Protein AF-A0A928H3E6-F1 (afdb_monomer_lite)

Foldseek 3Di:
DVPLVVVLVVLVVVAPDEEEFEQVPPVNCGRLNVLLVCLVVPGAEYEDDYDPDDPVRSLVVLLSSLVSNVVSVHQYHYPPCPPSCV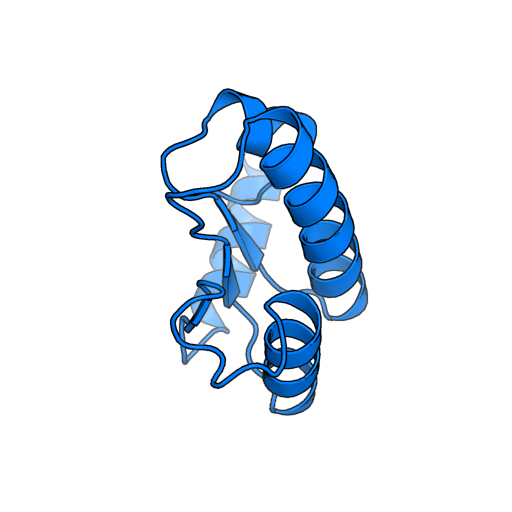VNVHPD

pLDDT: mean 96.78, std 4.01, range [62.34, 98.75]

Sequence (92 aa):
MGELKKQRLAKLRQADLYVVITEEFTAGRGTLRVLEEAADAGIRIAQLREKHLSGRELFRRAEEFRKICDRYGMLMIMNDHLDIALMCGADG

Radius of gyration: 12.65 Å; chains: 1; bounding box: 25×28×33 Å

Structure (mmCIF, N/CA/C/O backbone):
data_AF-A0A928H3E6-F1
#
_entry.id   AF-A0A928H3E6-F1
#
loop_
_atom_site.group_PDB
_atom_site.id
_atom_site.type_symbol
_atom_site.label_atom_id
_atom_site.label_alt_id
_atom_site.label_comp_id
_atom_site.label_asym_id
_atom_site.label_entity_id
_atom_site.label_seq_id
_atom_site.pdbx_PDB_ins_code
_atom_site.Cartn_x
_atom_site.Cartn_y
_atom_site.Cartn_z
_atom_site.occupancy
_atom_site.B_iso_or_equiv
_atom_site.auth_seq_id
_atom_site.auth_comp_id
_atom_site.auth_asym_id
_atom_site.auth_atom_id
_atom_site.pdbx_PDB_model_num
ATOM 1 N N . MET A 1 1 ? -3.111 14.023 15.579 1.00 62.34 1 MET A N 1
ATOM 2 C CA . MET A 1 1 ? -2.195 12.856 15.531 1.00 62.34 1 MET A CA 1
ATOM 3 C C . MET A 1 1 ? -2.710 11.647 16.320 1.00 62.34 1 MET A C 1
ATOM 5 O O . MET A 1 1 ? -2.657 10.544 15.793 1.00 62.34 1 MET A O 1
ATOM 9 N N . GLY A 1 2 ? -3.239 11.822 17.541 1.00 90.00 2 GLY A N 1
ATOM 10 C CA . GLY A 1 2 ? -3.705 10.696 18.370 1.00 90.00 2 GLY A CA 1
ATOM 11 C C . GLY A 1 2 ? -4.853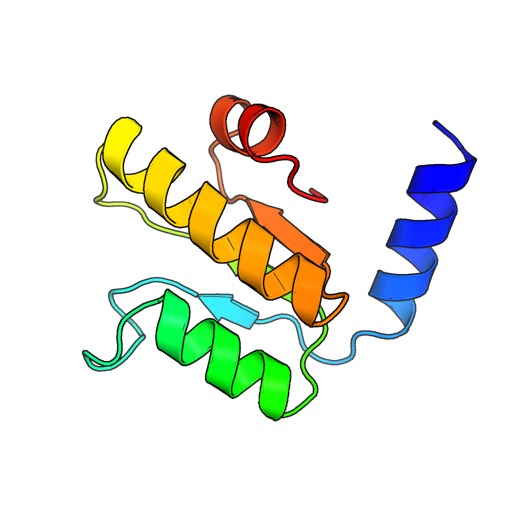 9.871 17.772 1.00 90.00 2 GLY A C 1
ATOM 12 O O . GLY A 1 2 ? -4.805 8.648 17.835 1.00 90.00 2 GLY A O 1
ATOM 13 N N . GLU A 1 3 ? -5.846 10.514 17.153 1.00 93.88 3 GLU A N 1
ATOM 14 C CA . GLU A 1 3 ? -7.048 9.816 16.670 1.00 93.88 3 GLU A CA 1
ATOM 15 C C . GLU A 1 3 ? -6.790 8.961 15.422 1.00 93.88 3 GLU A C 1
ATOM 17 O O . GLU A 1 3 ? -7.096 7.773 15.412 1.00 93.88 3 GLU A O 1
ATOM 22 N N . LEU A 1 4 ? -6.105 9.514 14.416 1.00 92.94 4 LEU A N 1
ATOM 23 C CA . LEU A 1 4 ? -5.701 8.76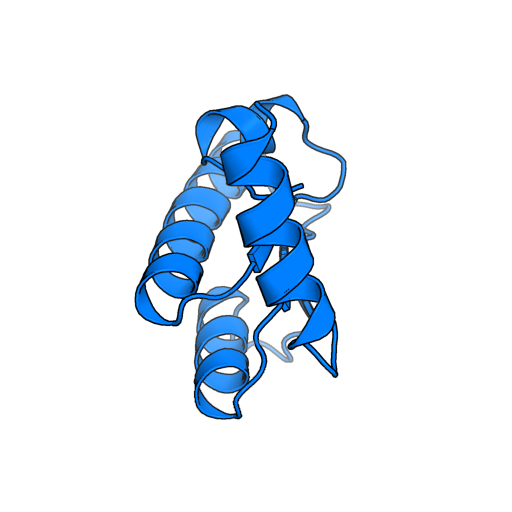2 13.222 1.00 92.94 4 LEU A CA 1
ATOM 24 C C . LEU A 1 4 ? -4.841 7.539 13.583 1.00 92.94 4 LEU A C 1
ATOM 26 O O . LEU A 1 4 ? -5.044 6.448 13.056 1.00 92.94 4 LEU A O 1
ATOM 30 N N . LYS A 1 5 ? -3.913 7.697 14.537 1.00 94.25 5 LYS A N 1
ATOM 31 C CA . LYS A 1 5 ? -3.098 6.586 15.040 1.00 94.25 5 LYS A CA 1
ATOM 32 C C . LYS A 1 5 ? -3.963 5.496 15.680 1.00 94.25 5 LYS A C 1
ATOM 34 O O . LYS A 1 5 ? -3.734 4.321 15.412 1.00 94.25 5 LYS A O 1
ATOM 39 N N . LYS A 1 6 ? -4.958 5.857 16.500 1.00 96.38 6 LYS A N 1
ATOM 40 C CA . LYS A 1 6 ? -5.895 4.887 17.096 1.00 96.38 6 LYS A CA 1
ATOM 41 C C . LYS A 1 6 ? -6.698 4.149 16.027 1.00 96.38 6 LYS A C 1
ATOM 43 O O . LYS A 1 6 ? -6.806 2.931 16.110 1.00 96.38 6 LYS A O 1
ATOM 48 N N . GLN A 1 7 ? -7.198 4.859 15.015 1.00 95.19 7 GLN A N 1
ATOM 49 C CA . GLN A 1 7 ? -7.944 4.263 13.904 1.00 95.19 7 GLN A CA 1
ATOM 50 C C . GLN A 1 7 ? -7.090 3.255 13.125 1.00 95.19 7 GLN A C 1
ATOM 52 O O . GLN A 1 7 ? -7.519 2.124 12.903 1.00 95.19 7 GLN A O 1
ATOM 57 N N . ARG A 1 8 ? -5.850 3.621 12.775 1.00 95.94 8 ARG A N 1
ATOM 58 C CA . ARG A 1 8 ? -4.909 2.712 12.101 1.00 95.94 8 ARG A CA 1
ATOM 59 C C . ARG A 1 8 ? -4.564 1.496 12.960 1.00 95.94 8 ARG A C 1
ATOM 61 O O . ARG A 1 8 ? -4.583 0.379 12.460 1.00 95.94 8 ARG A O 1
ATOM 68 N N . LEU A 1 9 ? -4.320 1.687 14.258 1.00 96.12 9 LEU A N 1
ATOM 69 C CA . LEU A 1 9 ? -4.068 0.579 15.186 1.00 96.12 9 LEU A CA 1
ATOM 70 C C . LEU A 1 9 ? -5.281 -0.346 15.343 1.00 96.12 9 LEU A C 1
ATOM 72 O O . LEU A 1 9 ? -5.103 -1.552 15.481 1.00 96.12 9 LEU A O 1
ATOM 76 N N . ALA A 1 10 ? -6.502 0.192 15.320 1.00 96.06 10 ALA A N 1
ATOM 77 C CA . ALA A 1 10 ? -7.715 -0.617 15.354 1.00 96.06 10 ALA A CA 1
ATOM 78 C C . ALA A 1 10 ? -7.837 -1.486 14.094 1.00 96.06 10 ALA A C 1
ATOM 80 O O . ALA A 1 10 ? -8.052 -2.687 14.221 1.00 96.06 10 ALA A O 1
ATOM 81 N N . LYS A 1 11 ? -7.605 -0.913 12.903 1.00 95.62 11 LYS A N 1
ATOM 82 C CA . LYS A 1 11 ? -7.564 -1.672 11.642 1.00 95.62 11 LYS A CA 1
ATOM 83 C C . LYS A 1 11 ? -6.467 -2.737 11.642 1.00 95.62 11 LYS A C 1
ATOM 85 O O . LYS A 1 11 ? -6.718 -3.865 11.246 1.00 95.62 11 LYS A O 1
ATOM 90 N N . LEU A 1 12 ? -5.273 -2.398 12.131 1.00 96.75 12 LEU A N 1
ATOM 91 C CA . LEU A 1 12 ? -4.153 -3.337 12.209 1.00 96.75 12 LEU A CA 1
ATOM 92 C C . LEU A 1 12 ? -4.482 -4.532 13.111 1.00 96.75 12 LEU A C 1
ATOM 94 O O . LEU A 1 12 ? -4.180 -5.660 12.758 1.00 96.75 12 LEU A O 1
ATOM 98 N N . ARG A 1 13 ? -5.141 -4.298 14.252 1.00 96.00 13 ARG A N 1
ATOM 99 C CA . ARG A 1 13 ? -5.587 -5.367 15.164 1.00 96.00 13 ARG A CA 1
ATOM 100 C C . ARG A 1 13 ? -6.673 -6.271 14.578 1.00 96.00 13 ARG A C 1
ATOM 102 O O . ARG A 1 13 ? -6.888 -7.345 15.118 1.00 96.00 13 ARG A O 1
ATOM 109 N N . GLN A 1 14 ? -7.377 -5.815 13.545 1.00 92.94 14 GLN A N 1
ATOM 110 C CA . GLN A 1 14 ? -8.392 -6.589 12.823 1.00 92.94 14 GLN A CA 1
ATOM 111 C C . GLN A 1 14 ? -7.817 -7.313 11.600 1.00 92.94 14 GLN A C 1
ATOM 113 O O . GLN A 1 14 ? -8.551 -8.026 10.924 1.00 92.94 14 GLN A O 1
ATOM 118 N N . ALA A 1 15 ? -6.546 -7.087 11.262 1.00 94.94 15 ALA A N 1
ATOM 119 C CA . ALA A 1 15 ? -5.905 -7.741 10.138 1.00 94.94 15 ALA A CA 1
ATOM 120 C C . ALA A 1 15 ? -5.151 -8.985 10.618 1.00 94.94 15 ALA A C 1
ATOM 122 O O . ALA A 1 15 ? -4.232 -8.883 11.427 1.00 94.94 15 ALA A O 1
ATOM 123 N N . ASP A 1 16 ? -5.512 -10.143 10.072 1.00 95.44 16 ASP A N 1
ATOM 124 C CA . ASP A 1 16 ? -4.891 -11.422 10.437 1.00 95.44 16 ASP A CA 1
ATOM 125 C C . ASP A 1 16 ? -3.718 -11.801 9.521 1.00 95.44 16 ASP A C 1
ATOM 127 O O . ASP A 1 16 ? -2.808 -12.523 9.924 1.00 95.44 16 ASP A O 1
ATOM 131 N N . LEU A 1 17 ? -3.723 -11.300 8.281 1.00 97.75 17 LEU A N 1
ATOM 132 C CA . LEU A 1 17 ? -2.704 -11.584 7.275 1.00 97.75 17 LEU A CA 1
ATOM 133 C C . LEU A 1 17 ? -2.181 -10.292 6.653 1.00 97.75 17 LEU A C 1
ATOM 135 O O . LEU A 1 17 ? -2.951 -9.491 6.122 1.00 97.75 17 LEU A O 1
ATOM 139 N N . TYR A 1 18 ? -0.858 -10.129 6.684 1.00 98.12 18 TYR A N 1
ATOM 140 C CA . TYR A 1 18 ? -0.159 -9.023 6.046 1.00 98.12 18 TYR A CA 1
ATOM 141 C C . TYR A 1 18 ? 0.519 -9.476 4.756 1.00 98.12 18 TYR A C 1
ATOM 143 O O . TYR A 1 18 ? 1.516 -10.195 4.779 1.00 98.12 18 TYR A O 1
ATOM 151 N N . VAL A 1 19 ? -0.033 -9.036 3.624 1.00 98.12 19 VAL A N 1
ATOM 152 C CA . VAL A 1 19 ? 0.491 -9.376 2.301 1.00 98.12 19 VAL A CA 1
ATOM 153 C C . VAL A 1 19 ? 1.468 -8.319 1.803 1.00 98.12 19 VAL A C 1
ATOM 155 O O . VAL A 1 19 ? 1.177 -7.125 1.797 1.00 98.12 19 VAL A O 1
ATOM 158 N N . VAL A 1 20 ? 2.620 -8.775 1.321 1.00 98.44 20 VAL A N 1
ATOM 159 C CA . VAL A 1 20 ? 3.589 -7.951 0.594 1.00 98.44 20 VAL A CA 1
ATOM 160 C C . VAL A 1 20 ? 3.455 -8.267 -0.888 1.00 98.44 20 VAL A C 1
ATOM 162 O O . VAL A 1 20 ? 3.600 -9.423 -1.284 1.00 98.44 20 VAL A O 1
ATOM 165 N N . ILE A 1 21 ? 3.171 -7.255 -1.707 1.00 98.25 21 ILE A N 1
ATOM 166 C CA . ILE A 1 21 ? 2.969 -7.420 -3.148 1.00 98.25 21 ILE A CA 1
ATOM 167 C C . ILE A 1 21 ? 4.126 -6.756 -3.894 1.00 98.25 21 ILE A C 1
ATOM 169 O O . ILE A 1 21 ? 4.406 -5.571 -3.714 1.00 98.25 21 ILE A O 1
ATOM 173 N N . THR A 1 22 ? 4.772 -7.544 -4.748 1.00 97.19 22 THR A N 1
ATOM 174 C CA . THR A 1 22 ? 5.762 -7.106 -5.735 1.00 97.19 22 THR A CA 1
ATOM 175 C C . THR A 1 22 ? 5.440 -7.774 -7.059 1.00 97.19 22 THR A C 1
ATOM 177 O O . THR A 1 22 ? 5.056 -8.947 -7.067 1.00 97.19 22 THR A O 1
ATOM 180 N N . GLU A 1 23 ? 5.581 -7.046 -8.164 1.00 95.69 23 GLU A N 1
ATOM 181 C CA . GLU A 1 23 ? 5.182 -7.505 -9.493 1.00 95.69 23 GLU A CA 1
ATOM 182 C C . GLU A 1 23 ? 5.834 -8.849 -9.864 1.00 95.69 23 GLU A C 1
ATOM 184 O O . GLU A 1 23 ? 5.155 -9.737 -10.389 1.00 95.69 23 GLU A O 1
ATOM 189 N N . GLU A 1 24 ? 7.098 -9.046 -9.472 1.00 96.19 24 GLU A N 1
ATOM 190 C CA . GLU A 1 24 ? 7.884 -10.274 -9.674 1.00 96.19 24 GLU A CA 1
ATOM 191 C C . GLU A 1 24 ? 7.184 -11.538 -9.137 1.00 96.19 24 GLU A C 1
ATOM 193 O O . GLU A 1 24 ? 7.277 -12.608 -9.737 1.00 96.19 24 GLU A O 1
ATOM 198 N N . PHE A 1 25 ? 6.417 -11.423 -8.048 1.00 96.19 25 PHE A N 1
ATOM 199 C CA . PHE A 1 25 ? 5.748 -12.557 -7.394 1.00 96.19 25 PHE A CA 1
ATOM 200 C C . PHE A 1 25 ? 4.252 -12.649 -7.712 1.00 96.19 25 PHE A C 1
ATOM 202 O O . PHE A 1 25 ? 3.512 -13.393 -7.068 1.00 96.19 25 PHE A O 1
ATOM 209 N N . THR A 1 26 ? 3.782 -11.934 -8.736 1.00 96.31 26 THR A N 1
ATOM 210 C CA . THR A 1 26 ? 2.367 -11.974 -9.148 1.00 96.31 26 THR A CA 1
ATOM 211 C C . THR A 1 26 ? 2.047 -13.077 -10.158 1.00 96.31 26 THR A C 1
ATOM 213 O O . THR A 1 26 ? 0.877 -13.260 -10.503 1.00 96.31 26 THR A O 1
ATOM 216 N N . ALA A 1 27 ? 3.054 -13.820 -10.633 1.00 96.75 27 ALA A N 1
ATOM 217 C CA . ALA A 1 27 ? 2.925 -14.776 -11.740 1.00 96.75 27 ALA A CA 1
ATOM 218 C C . ALA A 1 27 ? 2.291 -14.140 -12.999 1.00 96.75 27 ALA A C 1
ATOM 220 O O . ALA A 1 27 ? 1.458 -14.746 -13.668 1.00 96.75 27 ALA A O 1
ATOM 221 N N . GLY A 1 28 ? 2.642 -12.880 -13.286 1.00 96.75 28 GLY A N 1
ATOM 222 C CA . GLY A 1 28 ? 2.179 -12.140 -14.466 1.00 96.75 28 GLY A CA 1
ATOM 223 C C . GLY A 1 28 ? 0.781 -11.520 -14.352 1.00 96.75 28 GLY A C 1
ATOM 224 O O . GLY A 1 28 ? 0.329 -10.878 -15.295 1.00 96.75 28 GLY A O 1
ATOM 225 N N . ARG A 1 29 ? 0.086 -11.665 -13.216 1.00 97.31 29 ARG A N 1
ATOM 226 C CA . ARG A 1 29 ? -1.241 -11.052 -13.003 1.00 97.31 29 ARG A CA 1
ATOM 227 C C . ARG A 1 29 ? -1.188 -9.534 -12.823 1.00 97.31 29 ARG A C 1
ATOM 229 O O . ARG A 1 29 ? -2.188 -8.867 -13.074 1.00 97.31 29 ARG A O 1
ATOM 236 N N . GLY A 1 30 ? -0.042 -9.011 -12.388 1.00 96.88 30 GLY A N 1
ATOM 237 C CA . GLY A 1 30 ? 0.153 -7.602 -12.065 1.00 96.88 30 GLY A CA 1
ATOM 238 C C . GLY A 1 30 ? -0.256 -7.252 -10.631 1.00 96.88 30 GLY A C 1
ATOM 239 O O . GLY A 1 30 ? -1.161 -7.847 -10.044 1.00 96.88 30 GLY A O 1
ATOM 240 N N . THR A 1 31 ? 0.427 -6.258 -10.063 1.00 98.06 31 THR A N 1
ATOM 241 C CA . THR A 1 31 ? 0.325 -5.864 -8.647 1.00 98.06 31 THR A CA 1
ATOM 242 C C . THR A 1 31 ? -1.091 -5.454 -8.240 1.00 98.06 31 THR A C 1
ATOM 244 O O . THR A 1 31 ? -1.579 -5.890 -7.201 1.00 98.06 31 THR A O 1
ATOM 247 N N . LEU A 1 32 ? -1.777 -4.648 -9.060 1.00 98.31 32 LEU A N 1
ATOM 248 C CA . LEU A 1 32 ? -3.109 -4.124 -8.725 1.00 98.31 32 LEU A CA 1
ATOM 249 C C . LEU A 1 32 ? -4.186 -5.210 -8.744 1.00 98.31 32 LEU A C 1
ATOM 251 O O . LEU A 1 32 ? -5.041 -5.240 -7.867 1.00 98.31 32 LEU A O 1
ATOM 255 N N . ARG A 1 33 ? -4.106 -6.142 -9.698 1.00 98.44 33 ARG A N 1
ATOM 256 C CA . ARG A 1 33 ? -5.028 -7.276 -9.762 1.00 98.44 33 ARG A CA 1
ATOM 257 C C . ARG A 1 33 ? -4.868 -8.187 -8.548 1.00 98.44 33 ARG A C 1
ATOM 259 O O . ARG A 1 33 ? -5.859 -8.571 -7.943 1.00 98.44 33 ARG A O 1
ATOM 266 N N . VAL A 1 34 ? -3.628 -8.505 -8.172 1.00 98.56 34 VAL A N 1
ATOM 267 C CA . VAL A 1 34 ? -3.358 -9.311 -6.970 1.00 98.56 34 VAL A CA 1
ATOM 268 C C . VAL A 1 34 ? -3.841 -8.599 -5.705 1.00 98.56 34 VAL A C 1
ATOM 270 O O . VAL A 1 34 ? -4.345 -9.258 -4.799 1.00 98.56 34 VAL A O 1
ATOM 273 N N . LEU A 1 35 ? -3.731 -7.268 -5.643 1.00 98.69 35 LEU A N 1
ATOM 274 C CA . LEU A 1 35 ? -4.281 -6.485 -4.539 1.00 98.69 35 LEU A CA 1
ATOM 275 C C . LEU A 1 35 ? -5.810 -6.592 -4.457 1.00 98.69 35 LEU A C 1
ATOM 277 O O . LEU A 1 35 ? -6.325 -6.811 -3.365 1.00 98.69 35 LEU A O 1
ATOM 281 N N . GLU A 1 36 ? -6.527 -6.446 -5.574 1.00 98.62 36 GLU A N 1
ATOM 282 C CA . GLU A 1 36 ? -7.992 -6.590 -5.601 1.00 98.62 36 GLU A CA 1
ATOM 283 C C . GLU A 1 36 ? -8.422 -8.012 -5.217 1.00 98.62 36 GLU A C 1
ATOM 285 O O . GLU A 1 36 ? -9.245 -8.170 -4.320 1.00 98.62 36 GLU A O 1
ATOM 290 N N . GLU A 1 37 ? -7.783 -9.044 -5.782 1.00 98.38 37 GLU A N 1
ATOM 291 C CA . GLU A 1 37 ? -8.033 -10.449 -5.422 1.00 98.38 37 GLU A CA 1
ATOM 292 C C . GLU A 1 37 ? -7.795 -10.702 -3.917 1.00 98.38 37 GLU A C 1
ATOM 294 O O . GLU A 1 37 ? -8.578 -11.390 -3.259 1.00 98.38 37 GLU A O 1
ATOM 299 N N . ALA A 1 38 ? -6.740 -10.114 -3.340 1.00 98.12 38 ALA A N 1
ATOM 300 C CA . ALA A 1 38 ? -6.468 -10.191 -1.906 1.00 98.12 38 ALA A CA 1
ATOM 301 C C . ALA A 1 38 ? -7.548 -9.481 -1.071 1.00 98.12 38 ALA A C 1
ATOM 303 O O . ALA A 1 38 ? -7.983 -9.996 -0.037 1.00 98.12 38 ALA A O 1
ATOM 304 N N . ALA A 1 39 ? -7.991 -8.305 -1.513 1.00 97.81 39 ALA A N 1
ATOM 305 C CA . ALA A 1 39 ? -9.006 -7.514 -0.830 1.00 97.81 39 ALA A CA 1
ATOM 306 C C . ALA A 1 39 ? -10.386 -8.198 -0.835 1.00 97.81 39 ALA A C 1
ATOM 308 O O . ALA A 1 39 ? -11.080 -8.183 0.192 1.00 97.81 39 ALA A O 1
ATOM 309 N N . ASP A 1 40 ? -10.748 -8.833 -1.953 1.00 98.31 40 ASP A N 1
ATOM 310 C CA . ASP A 1 40 ? -11.958 -9.648 -2.112 1.00 98.31 40 ASP A CA 1
ATOM 311 C C . ASP A 1 40 ? -11.919 -10.897 -1.221 1.00 98.31 40 ASP A C 1
ATOM 313 O O . ASP A 1 40 ? -12.928 -11.266 -0.620 1.00 98.31 40 ASP A O 1
ATOM 317 N N . ALA A 1 41 ? -10.739 -11.501 -1.041 1.00 97.75 41 ALA A N 1
ATOM 318 C CA . ALA A 1 41 ? -10.521 -12.609 -0.108 1.00 97.75 41 ALA A CA 1
ATOM 319 C C . ALA A 1 41 ? -10.542 -12.190 1.379 1.00 97.75 41 ALA A C 1
ATOM 321 O O . ALA A 1 41 ? -10.370 -13.029 2.263 1.00 97.75 41 ALA A O 1
ATOM 322 N N . GLY A 1 42 ? -10.757 -10.904 1.675 1.00 97.00 42 GLY A N 1
ATOM 323 C CA . GLY A 1 42 ? -10.913 -10.392 3.035 1.00 97.00 42 GLY A CA 1
ATOM 324 C C . GLY A 1 42 ? -9.630 -9.883 3.691 1.00 97.00 42 GLY A C 1
ATOM 325 O O . GLY A 1 42 ? -9.672 -9.516 4.863 1.00 97.00 42 GLY A O 1
ATOM 326 N N . ILE A 1 43 ? -8.508 -9.800 2.969 1.00 98.00 43 ILE A N 1
ATOM 327 C CA . ILE A 1 43 ? -7.263 -9.232 3.505 1.00 98.00 43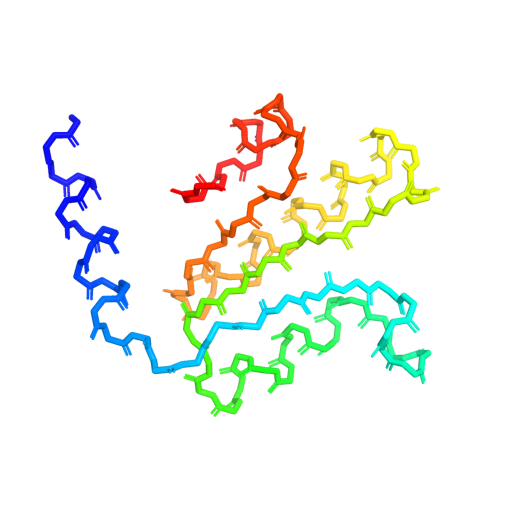 ILE A CA 1
ATOM 328 C C . ILE A 1 43 ? -7.441 -7.725 3.727 1.00 98.00 43 ILE A C 1
ATOM 330 O O . ILE A 1 43 ? -8.016 -7.019 2.897 1.00 98.00 43 ILE A O 1
ATOM 334 N N . ARG A 1 44 ? -6.949 -7.218 4.865 1.00 97.44 44 ARG A N 1
ATOM 335 C CA . ARG A 1 44 ? -7.134 -5.813 5.286 1.00 97.44 44 ARG A CA 1
ATOM 336 C C . ARG A 1 44 ? -5.843 -5.019 5.484 1.00 97.44 44 ARG A C 1
ATOM 338 O O . ARG A 1 44 ? -5.911 -3.854 5.872 1.00 97.44 44 ARG A O 1
ATOM 345 N N . ILE A 1 45 ? -4.683 -5.591 5.166 1.00 98.62 45 ILE A N 1
ATOM 346 C CA . ILE A 1 45 ? -3.409 -4.862 5.115 1.00 98.62 45 ILE A CA 1
ATOM 347 C C . ILE A 1 45 ? -2.520 -5.391 3.988 1.00 98.62 45 ILE A C 1
ATOM 349 O O . ILE A 1 45 ? -2.337 -6.602 3.844 1.00 98.62 45 ILE A O 1
ATOM 353 N N . ALA A 1 46 ? -1.974 -4.474 3.190 1.00 98.62 46 ALA A N 1
ATOM 354 C CA . ALA A 1 46 ? -1.084 -4.800 2.085 1.00 98.62 46 ALA A CA 1
ATOM 355 C C . ALA A 1 46 ? 0.070 -3.795 1.959 1.00 98.62 46 ALA A C 1
ATOM 357 O O . ALA A 1 46 ? -0.105 -2.598 2.190 1.00 98.62 46 ALA A O 1
ATOM 358 N N . GLN A 1 47 ? 1.247 -4.288 1.573 1.00 98.75 47 GLN A N 1
ATOM 359 C CA . GLN A 1 47 ? 2.427 -3.476 1.283 1.00 98.75 47 GLN A CA 1
ATOM 360 C C . GLN A 1 47 ? 2.706 -3.454 -0.213 1.00 98.75 47 GLN A C 1
ATOM 362 O O . GLN A 1 47 ? 2.802 -4.515 -0.834 1.00 98.75 47 GLN A O 1
ATOM 367 N N . LEU A 1 48 ? 2.903 -2.257 -0.765 1.00 98.69 48 LEU A N 1
ATOM 368 C CA . LEU A 1 48 ? 3.466 -2.085 -2.099 1.00 98.69 48 LEU A CA 1
ATOM 369 C C . LEU A 1 48 ? 4.993 -2.109 -2.002 1.00 98.69 48 LEU A C 1
ATOM 371 O O . LEU A 1 48 ? 5.596 -1.263 -1.338 1.00 98.69 48 LEU A O 1
ATOM 375 N N . ARG A 1 49 ? 5.618 -3.073 -2.679 1.00 97.94 49 ARG A N 1
ATOM 376 C CA . ARG A 1 49 ? 7.071 -3.221 -2.723 1.00 97.94 49 ARG A CA 1
ATOM 377 C C . ARG A 1 49 ? 7.527 -3.477 -4.150 1.00 97.94 49 ARG A C 1
ATOM 379 O O . ARG A 1 49 ? 7.431 -4.596 -4.628 1.00 97.94 49 ARG A O 1
ATOM 386 N N . GLU A 1 50 ? 8.097 -2.474 -4.804 1.00 95.69 50 GLU A N 1
ATOM 387 C CA . GLU A 1 50 ? 8.664 -2.620 -6.149 1.00 95.69 50 GLU A CA 1
ATOM 388 C C . GLU A 1 50 ? 10.095 -2.087 -6.165 1.00 95.69 50 GLU A C 1
ATOM 390 O O . GLU A 1 50 ? 10.337 -0.951 -5.774 1.00 95.69 50 GLU A O 1
ATOM 395 N N . LYS A 1 51 ? 11.055 -2.908 -6.605 1.00 90.69 51 LYS A N 1
ATOM 396 C CA . LYS A 1 51 ? 12.488 -2.552 -6.596 1.00 90.69 51 LYS A CA 1
ATOM 397 C C . LYS A 1 51 ? 13.000 -1.966 -7.906 1.00 90.69 51 LYS A C 1
ATOM 399 O O . LYS A 1 51 ? 14.083 -1.390 -7.937 1.00 90.69 51 LYS A O 1
ATOM 404 N N . HIS A 1 52 ? 12.266 -2.189 -8.991 1.00 92.88 52 HIS A N 1
ATOM 405 C CA . HIS A 1 52 ? 12.758 -1.966 -10.352 1.00 92.88 52 HIS A CA 1
ATOM 406 C C . HIS A 1 52 ? 12.003 -0.862 -11.094 1.00 92.88 52 HIS A C 1
ATOM 408 O O . HIS A 1 52 ? 12.355 -0.546 -12.226 1.00 92.88 52 HIS A O 1
ATOM 414 N N . LEU A 1 53 ? 10.986 -0.266 -10.466 1.00 95.56 53 LEU A N 1
ATOM 415 C CA . LEU A 1 53 ? 10.254 0.857 -11.039 1.00 95.56 53 LEU A CA 1
ATOM 416 C C . LEU A 1 53 ? 11.025 2.159 -10.833 1.00 95.56 53 LEU A C 1
ATOM 418 O O . LEU A 1 53 ? 11.612 2.392 -9.774 1.00 95.56 53 LEU A O 1
ATOM 422 N N . SER A 1 54 ? 10.966 3.051 -11.820 1.00 97.06 54 SER A N 1
ATOM 423 C CA . SER A 1 54 ? 11.376 4.436 -11.601 1.00 97.06 54 SER A CA 1
ATOM 424 C C . SER A 1 54 ? 10.465 5.104 -10.564 1.00 97.06 54 SER A C 1
ATOM 426 O O . SER A 1 54 ? 9.305 4.724 -10.403 1.00 97.06 54 SER A O 1
ATOM 428 N N . GLY A 1 55 ? 10.937 6.167 -9.905 1.00 96.50 55 GLY A N 1
ATOM 429 C CA . GLY A 1 55 ? 10.125 6.881 -8.908 1.00 96.50 55 GLY A CA 1
ATOM 430 C C . GLY A 1 55 ? 8.779 7.383 -9.453 1.00 96.50 55 GLY A C 1
ATOM 431 O O . GLY A 1 55 ? 7.770 7.341 -8.755 1.00 96.50 55 GLY A O 1
ATOM 432 N N . ARG A 1 56 ? 8.722 7.785 -10.733 1.00 97.31 56 ARG A N 1
ATOM 433 C CA . ARG A 1 56 ? 7.473 8.209 -11.392 1.00 97.31 56 ARG A CA 1
ATOM 434 C C . ARG A 1 56 ? 6.500 7.046 -11.590 1.00 97.31 56 ARG A C 1
ATOM 436 O O . ARG A 1 56 ? 5.299 7.226 -11.411 1.00 97.31 56 ARG A O 1
ATOM 443 N N . GLU A 1 57 ? 6.998 5.885 -12.004 1.00 98.00 57 GLU A N 1
ATOM 444 C CA . GLU A 1 57 ? 6.176 4.684 -12.194 1.00 98.00 57 GLU A CA 1
ATOM 445 C C . GLU A 1 57 ? 5.691 4.138 -10.855 1.00 98.00 57 GLU A C 1
ATOM 447 O O . GLU A 1 57 ? 4.508 3.830 -10.717 1.00 98.00 57 GLU A O 1
ATOM 452 N N . LEU A 1 58 ? 6.577 4.104 -9.857 1.00 98.19 58 LEU A N 1
ATOM 453 C CA . LEU A 1 58 ? 6.236 3.702 -8.502 1.00 98.19 58 LEU A CA 1
ATOM 454 C C . LEU A 1 58 ? 5.169 4.620 -7.903 1.00 98.19 58 LEU A C 1
ATOM 456 O O . LEU A 1 58 ? 4.198 4.119 -7.347 1.00 98.19 58 LEU A O 1
ATOM 460 N N . PHE A 1 59 ? 5.288 5.941 -8.068 1.00 98.38 59 PHE A N 1
ATOM 461 C CA . PHE A 1 59 ? 4.275 6.876 -7.580 1.00 98.38 59 PHE A CA 1
ATOM 462 C C . PHE A 1 59 ? 2.906 6.640 -8.231 1.00 98.38 59 PHE A C 1
ATOM 464 O O . PHE A 1 59 ? 1.917 6.494 -7.518 1.00 98.38 59 PHE A O 1
ATOM 471 N N . ARG A 1 60 ? 2.840 6.501 -9.564 1.00 98.38 60 ARG A N 1
ATOM 472 C CA . ARG A 1 60 ? 1.575 6.185 -10.256 1.00 98.38 60 ARG A CA 1
ATOM 473 C C . ARG A 1 60 ? 0.963 4.880 -9.749 1.00 98.38 60 ARG A C 1
ATOM 475 O O . ARG A 1 60 ? -0.228 4.832 -9.456 1.00 98.38 60 ARG A O 1
ATOM 482 N N . ARG A 1 61 ? 1.789 3.838 -9.591 1.00 98.38 61 ARG A N 1
ATOM 483 C CA . ARG A 1 61 ? 1.351 2.549 -9.042 1.00 98.38 61 ARG A CA 1
ATOM 484 C C . ARG A 1 61 ? 0.836 2.708 -7.612 1.00 98.38 61 ARG A C 1
ATOM 486 O O . ARG A 1 61 ? -0.189 2.125 -7.278 1.00 98.38 61 ARG A O 1
ATOM 493 N N . ALA A 1 62 ? 1.508 3.509 -6.788 1.00 98.62 62 ALA A N 1
ATOM 494 C CA . ALA A 1 62 ? 1.112 3.795 -5.414 1.00 98.62 62 ALA A CA 1
ATOM 495 C C . ALA A 1 62 ? -0.235 4.525 -5.335 1.00 98.62 62 ALA A C 1
ATOM 497 O O . ALA A 1 62 ? -1.055 4.178 -4.491 1.00 98.62 62 ALA A O 1
ATOM 498 N N . GLU A 1 63 ? -0.508 5.479 -6.228 1.00 98.62 63 GLU A N 1
ATOM 499 C CA . GLU A 1 63 ? -1.808 6.159 -6.290 1.00 98.62 63 GLU A CA 1
ATOM 500 C C . GLU A 1 63 ? -2.951 5.191 -6.625 1.00 98.62 63 GLU A C 1
ATOM 502 O O . GLU A 1 63 ? -4.026 5.257 -6.026 1.00 98.62 63 GLU A O 1
ATOM 507 N N . GLU A 1 64 ? -2.742 4.274 -7.570 1.00 98.69 64 GL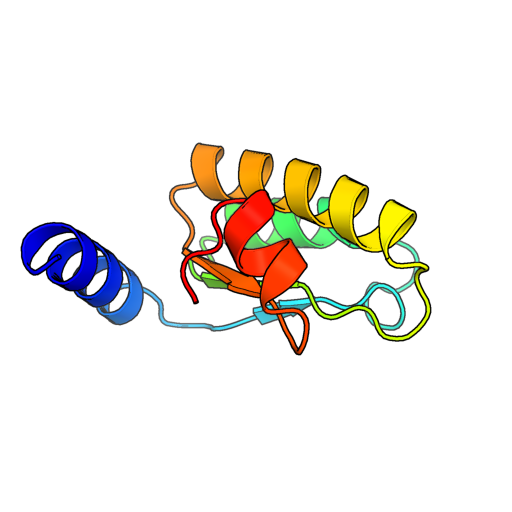U A N 1
ATOM 508 C CA . GLU A 1 64 ? -3.742 3.259 -7.921 1.00 98.69 64 GLU A CA 1
ATOM 509 C C . GLU A 1 64 ? -3.934 2.240 -6.792 1.00 98.69 64 GLU A C 1
ATOM 511 O O . GLU A 1 64 ? -5.068 1.920 -6.428 1.00 98.69 64 GLU A O 1
ATOM 516 N N . PHE A 1 65 ? -2.834 1.800 -6.180 1.00 98.69 65 PHE A N 1
ATOM 517 C CA . PHE A 1 65 ? -2.834 0.916 -5.017 1.00 98.69 65 PHE A CA 1
ATOM 518 C C . PHE A 1 65 ? -3.609 1.543 -3.848 1.00 98.69 65 PHE A C 1
ATOM 520 O O . PHE A 1 65 ? -4.487 0.901 -3.269 1.00 98.69 65 PHE A O 1
ATOM 527 N N . ARG A 1 66 ? -3.361 2.828 -3.552 1.00 98.69 66 ARG A N 1
ATOM 528 C CA . ARG A 1 66 ? -4.066 3.595 -2.514 1.00 98.69 66 ARG A CA 1
ATOM 529 C C . ARG A 1 66 ? -5.566 3.626 -2.757 1.00 98.69 66 ARG A C 1
ATOM 531 O O . ARG A 1 66 ? -6.332 3.344 -1.835 1.00 98.69 66 ARG A O 1
ATOM 538 N N . LYS A 1 67 ? -5.989 3.925 -3.991 1.00 98.69 67 LYS A N 1
ATOM 539 C CA . LYS A 1 67 ? -7.412 3.965 -4.366 1.00 98.69 67 LYS A CA 1
ATOM 540 C C . LYS A 1 67 ? -8.094 2.626 -4.106 1.00 98.69 67 LYS A C 1
ATOM 542 O O . LYS A 1 67 ? -9.219 2.613 -3.618 1.00 98.69 67 LYS A O 1
ATOM 547 N N . ILE A 1 68 ? -7.436 1.510 -4.416 1.00 98.69 68 ILE A N 1
ATOM 548 C CA . ILE A 1 68 ? -7.976 0.175 -4.131 1.00 98.69 68 ILE A CA 1
ATOM 549 C C . ILE A 1 68 ? -8.075 -0.032 -2.617 1.00 98.69 68 ILE A C 1
ATOM 551 O O . ILE A 1 68 ? -9.155 -0.340 -2.117 1.00 98.69 68 ILE A O 1
ATOM 555 N N . CYS A 1 69 ? -7.000 0.216 -1.865 1.00 98.50 69 CYS A N 1
ATOM 556 C CA . CYS A 1 69 ? -7.024 0.067 -0.411 1.00 98.50 69 CYS A CA 1
ATOM 557 C C . CYS A 1 69 ? -8.126 0.911 0.252 1.00 98.50 69 CYS A C 1
ATOM 559 O O . CYS A 1 69 ? -8.781 0.420 1.168 1.00 98.50 69 CYS A O 1
ATOM 561 N N . ASP A 1 70 ? -8.394 2.129 -0.227 1.00 98.31 70 ASP A N 1
ATOM 562 C CA . ASP A 1 70 ? -9.478 2.975 0.290 1.00 98.31 70 ASP A CA 1
ATOM 563 C C . ASP A 1 70 ? -10.860 2.371 0.058 1.00 98.31 70 ASP A C 1
ATOM 565 O O . ASP A 1 70 ? -11.657 2.307 0.996 1.00 98.31 70 ASP A O 1
ATOM 569 N N . ARG A 1 71 ? -11.130 1.863 -1.153 1.00 98.38 71 ARG A N 1
ATOM 570 C CA . ARG A 1 71 ? -12.413 1.211 -1.469 1.00 98.38 71 ARG A CA 1
ATOM 571 C C . ARG A 1 71 ? -12.693 0.020 -0.555 1.00 98.38 71 ARG A C 1
ATOM 573 O O . ARG A 1 71 ? -13.834 -0.182 -0.154 1.00 98.38 71 ARG A O 1
ATOM 580 N N . TYR A 1 72 ? -11.657 -0.739 -0.208 1.00 97.44 72 TYR A N 1
ATOM 581 C CA . TYR A 1 72 ? -11.765 -1.938 0.627 1.00 97.44 72 TYR A CA 1
ATOM 582 C C . TYR A 1 72 ? -11.482 -1.691 2.117 1.00 97.44 72 TYR A C 1
ATOM 584 O O . TYR A 1 72 ? -11.462 -2.633 2.912 1.00 97.44 72 TYR A O 1
ATOM 592 N N . GLY A 1 73 ? -11.226 -0.441 2.512 1.00 96.44 73 GLY A N 1
ATOM 593 C CA . GLY A 1 73 ? -10.885 -0.071 3.885 1.00 96.44 73 GLY A CA 1
ATOM 594 C C . GLY A 1 73 ? -9.547 -0.624 4.397 1.00 96.44 73 GLY A C 1
ATOM 595 O O . GLY A 1 73 ? -9.310 -0.563 5.607 1.00 96.44 73 GLY A O 1
ATOM 596 N N . MET A 1 74 ? -8.679 -1.122 3.514 1.00 97.94 74 MET A N 1
ATOM 597 C CA . MET A 1 74 ? -7.386 -1.719 3.847 1.00 97.94 74 MET A CA 1
ATOM 598 C C . MET A 1 74 ? -6.370 -0.673 4.319 1.00 97.94 74 MET A C 1
ATOM 600 O O . MET A 1 74 ? -6.397 0.492 3.909 1.00 97.94 74 MET A O 1
ATOM 604 N N . LEU A 1 75 ? -5.428 -1.118 5.148 1.00 98.62 75 LEU A N 1
ATOM 605 C CA . LEU A 1 75 ? -4.188 -0.394 5.401 1.00 98.62 75 LEU A CA 1
ATOM 606 C C . LEU A 1 75 ? -3.221 -0.595 4.229 1.00 98.62 75 LEU A C 1
ATOM 608 O O . LEU A 1 75 ? -2.976 -1.730 3.815 1.00 98.62 75 LEU A O 1
ATOM 612 N N . MET A 1 76 ? -2.660 0.503 3.729 1.00 98.62 76 MET A N 1
ATOM 613 C CA . MET A 1 76 ? -1.616 0.492 2.703 1.00 98.62 76 MET A CA 1
ATOM 614 C C . MET A 1 76 ? -0.273 0.842 3.332 1.00 98.62 76 MET A C 1
ATOM 616 O O . MET A 1 76 ? -0.143 1.913 3.920 1.00 98.62 76 MET A O 1
ATOM 620 N N . ILE A 1 77 ? 0.730 -0.009 3.152 1.00 98.69 77 ILE A N 1
ATOM 621 C CA . ILE A 1 77 ? 2.102 0.250 3.596 1.00 98.69 77 ILE A CA 1
ATOM 622 C C . ILE A 1 77 ? 3.007 0.473 2.381 1.00 98.69 77 ILE A C 1
ATOM 624 O O . ILE A 1 77 ? 2.901 -0.246 1.384 1.00 98.69 77 ILE A O 1
ATOM 628 N N . MET A 1 78 ? 3.901 1.456 2.455 1.00 98.44 78 MET A N 1
ATOM 629 C CA . MET A 1 78 ? 4.911 1.714 1.427 1.00 98.44 78 MET A CA 1
ATOM 630 C C . MET A 1 78 ? 6.276 1.198 1.878 1.00 98.44 78 MET A C 1
ATOM 632 O O . MET A 1 78 ? 6.733 1.492 2.978 1.00 98.44 78 MET A O 1
ATOM 636 N N . ASN A 1 79 ? 6.956 0.441 1.022 1.00 98.06 79 ASN A N 1
ATOM 637 C CA . ASN A 1 79 ? 8.308 -0.028 1.307 1.00 98.06 79 ASN A CA 1
ATOM 638 C C . ASN A 1 79 ? 9.365 0.990 0.831 1.00 98.06 79 ASN A C 1
ATOM 640 O O . ASN A 1 79 ? 9.320 1.404 -0.321 1.00 98.06 79 ASN A O 1
ATOM 644 N N . ASP A 1 80 ? 10.332 1.339 1.690 1.00 95.06 80 ASP A N 1
ATOM 645 C CA . ASP A 1 80 ? 11.567 2.121 1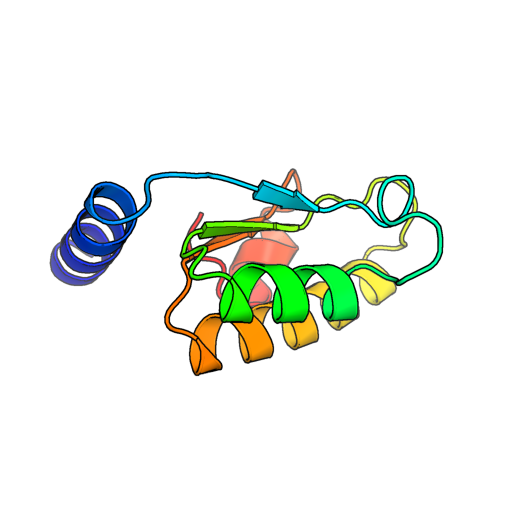.432 1.00 95.06 80 ASP A CA 1
ATOM 646 C C . ASP A 1 80 ? 11.438 3.549 0.843 1.00 95.06 80 ASP A C 1
ATOM 648 O O . ASP A 1 80 ? 12.413 4.300 0.849 1.00 95.06 80 ASP A O 1
ATOM 652 N N . HIS A 1 81 ? 10.256 3.973 0.391 1.00 96.56 81 HIS A N 1
ATOM 653 C CA . HIS A 1 81 ? 10.040 5.263 -0.278 1.00 96.56 81 HIS A CA 1
ATOM 654 C C . HIS A 1 81 ? 9.168 6.216 0.550 1.00 96.56 81 HIS A C 1
ATOM 656 O O . HIS A 1 81 ? 7.965 6.343 0.317 1.00 96.56 81 HIS A O 1
ATOM 662 N N . LEU A 1 82 ? 9.774 6.899 1.531 1.00 96.94 82 LEU A N 1
ATOM 663 C CA . LEU A 1 82 ? 9.077 7.835 2.430 1.00 96.94 82 LEU A CA 1
ATOM 664 C C . LEU A 1 82 ? 8.389 8.987 1.682 1.00 96.94 82 LEU A C 1
ATOM 666 O O . LEU A 1 82 ? 7.272 9.370 2.017 1.00 96.94 82 LEU A O 1
ATOM 670 N N . ASP A 1 83 ? 9.057 9.552 0.683 1.00 97.50 83 ASP A N 1
ATOM 671 C CA . ASP A 1 83 ? 8.526 10.627 -0.153 1.00 97.50 83 ASP A CA 1
ATOM 672 C C . ASP A 1 83 ? 7.236 10.194 -0.861 1.00 97.50 83 ASP A C 1
ATOM 674 O O . ASP A 1 83 ? 6.209 10.866 -0.754 1.00 97.50 83 ASP A O 1
ATOM 678 N N . ILE A 1 84 ? 7.255 9.030 -1.511 1.00 98.19 84 ILE A N 1
ATOM 679 C CA . ILE A 1 84 ? 6.091 8.455 -2.190 1.00 98.19 84 ILE A CA 1
ATOM 680 C C . ILE A 1 84 ? 5.002 8.097 -1.181 1.00 98.19 84 ILE A C 1
ATOM 682 O O . ILE A 1 84 ? 3.839 8.405 -1.434 1.00 98.19 84 ILE A O 1
ATOM 686 N N . ALA A 1 85 ? 5.362 7.526 -0.027 1.00 98.31 85 ALA A N 1
ATOM 687 C CA . ALA A 1 85 ? 4.426 7.203 1.048 1.00 98.31 85 ALA A CA 1
ATOM 688 C C . ALA A 1 85 ? 3.629 8.436 1.499 1.00 98.31 85 ALA A C 1
ATOM 690 O O . ALA A 1 85 ? 2.407 8.378 1.643 1.00 98.31 85 ALA A O 1
ATOM 691 N N . LEU A 1 86 ? 4.313 9.568 1.687 1.00 98.00 86 LEU A N 1
ATOM 692 C CA . LEU A 1 86 ? 3.683 10.833 2.057 1.00 98.00 86 LEU A CA 1
ATOM 693 C C . LEU A 1 86 ? 2.808 11.380 0.925 1.00 98.00 86 LEU A C 1
ATOM 695 O O . LEU A 1 86 ? 1.677 11.788 1.183 1.00 98.00 86 LEU A O 1
ATOM 699 N N . MET A 1 87 ? 3.299 11.360 -0.318 1.00 97.94 87 MET A N 1
ATOM 700 C CA . MET A 1 87 ? 2.558 11.880 -1.473 1.00 97.94 87 MET A CA 1
ATOM 701 C C . MET A 1 87 ? 1.287 11.076 -1.774 1.00 97.94 87 MET A C 1
ATOM 703 O O . MET A 1 87 ? 0.267 11.667 -2.115 1.00 97.94 87 MET A O 1
ATOM 707 N N . CYS A 1 88 ? 1.323 9.746 -1.637 1.00 97.69 88 CYS A N 1
ATOM 708 C CA . CYS A 1 88 ? 0.170 8.883 -1.905 1.00 97.69 88 CYS A CA 1
ATOM 709 C C . CYS A 1 88 ? -0.725 8.650 -0.675 1.00 97.69 88 CYS A C 1
ATOM 711 O O . CYS A 1 88 ? -1.714 7.930 -0.778 1.00 97.69 88 CYS A O 1
ATOM 713 N N . GLY A 1 89 ? -0.388 9.202 0.496 1.00 97.44 89 GLY A N 1
ATOM 714 C CA . GLY A 1 89 ? -1.173 9.013 1.719 1.00 97.44 89 GLY A CA 1
ATOM 715 C C . GLY A 1 89 ? -1.148 7.576 2.258 1.00 97.44 89 GLY A C 1
ATOM 716 O O . GLY A 1 89 ? -2.181 7.049 2.679 1.00 97.44 89 GLY A O 1
ATOM 717 N N . ALA A 1 90 ? 0.015 6.923 2.239 1.00 98.31 90 ALA A N 1
ATOM 718 C CA . ALA A 1 90 ? 0.197 5.612 2.856 1.00 98.31 90 ALA A CA 1
ATOM 719 C C . ALA A 1 90 ? -0.076 5.645 4.375 1.00 98.31 90 ALA A C 1
ATOM 721 O O . ALA A 1 90 ? -0.010 6.683 5.052 1.00 98.31 90 ALA A O 1
ATOM 722 N N . ASP A 1 91 ? -0.412 4.480 4.925 1.00 98.12 91 ASP A N 1
ATOM 723 C CA . ASP A 1 91 ? -0.699 4.315 6.346 1.00 98.12 91 ASP A CA 1
ATOM 724 C C . ASP A 1 91 ? 0.545 4.105 7.208 1.00 98.12 91 ASP A C 1
ATOM 726 O O . ASP A 1 91 ? 0.514 4.432 8.405 1.00 98.12 91 ASP A O 1
ATOM 730 N N . GLY A 1 92 ? 1.623 3.640 6.579 1.00 95.56 92 GLY A N 1
ATOM 731 C CA . GLY A 1 92 ? 2.953 3.462 7.143 1.00 95.56 92 GLY A CA 1
ATOM 732 C C . GLY A 1 92 ? 3.960 3.023 6.096 1.00 95.56 92 GLY A C 1
ATOM 733 O O . GLY A 1 92 ? 3.584 2.928 4.902 1.00 95.56 92 GLY A O 1
#

Secondary structure (DSSP, 8-state):
-HHHHHHHHHHHHT---EEEE-GGGTTTS-HHHHHHHHHHTT--EEEE--SSS-HHHHHHHHHHHHHHHHHTT-EEEESS-HHHHHHTT---